Protein AF-A0A383D1W3-F1 (afdb_monomer)

pLDDT: mean 79.3, std 12.88, range [53.94, 94.0]

Foldseek 3Di: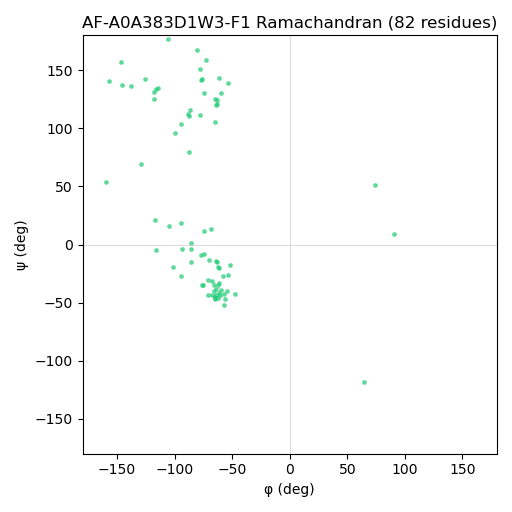
DDDDDPPDPDPDDDDDDPVNVVVVVCVVVCVVCVVVVPPCCVVCVPQADADEDAQCADPVVVVVVVRVSHHDDAFYYPPPVRRD

Sequence (84 aa):
MPPPFWLMTTPYVPPIRRRAFLKTTVAATGAIAFPMVVPRRVFGANERLNIAAIGSGGKGQVDIDGCESQNIVALCDVDPGKAA

Structure (mmCIF, N/CA/C/O backbone):
data_AF-A0A383D1W3-F1
#
_entry.id   AF-A0A383D1W3-F1
#
loop_
_atom_site.group_PDB
_atom_site.id
_atom_site.type_symbol
_atom_site.label_atom_id
_atom_site.label_alt_id
_atom_site.label_comp_id
_atom_site.label_asym_id
_atom_site.label_entity_id
_atom_site.label_seq_id
_atom_site.pdbx_PDB_ins_code
_atom_site.Cartn_x
_atom_site.Cartn_y
_atom_site.Cartn_z
_atom_site.occupancy
_atom_site.B_iso_or_equiv
_atom_site.auth_seq_id
_atom_site.auth_comp_id
_atom_site.auth_asym_id
_atom_site.auth_atom_id
_atom_site.pdbx_PDB_model_num
ATOM 1 N N . MET A 1 1 ? -35.783 16.363 77.204 1.00 55.28 1 MET A N 1
ATOM 2 C CA . MET A 1 1 ? -36.516 16.385 75.919 1.00 55.28 1 MET A CA 1
ATOM 3 C C . MET A 1 1 ? -35.628 15.748 74.855 1.00 55.28 1 MET A C 1
ATOM 5 O O . MET A 1 1 ? -34.559 16.301 74.626 1.00 55.28 1 MET A O 1
ATOM 9 N N . PRO A 1 2 ? -35.975 14.586 74.272 1.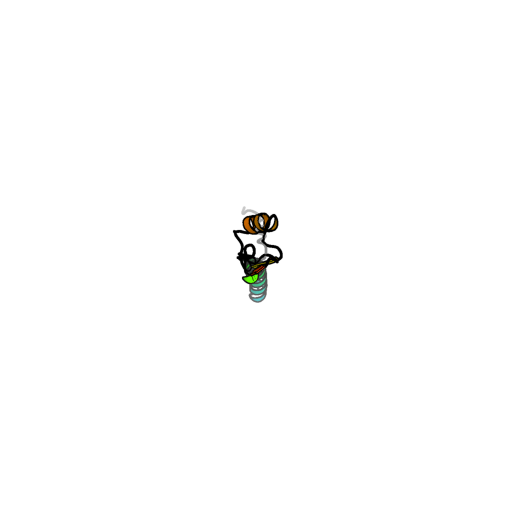00 59.06 2 PRO A N 1
ATOM 10 C CA . PRO A 1 2 ? -35.242 14.044 73.127 1.00 59.06 2 PRO A CA 1
ATOM 11 C C . PRO A 1 2 ? -35.641 14.777 71.823 1.00 59.06 2 PRO A C 1
ATOM 13 O O . PRO A 1 2 ? -36.765 15.278 71.740 1.00 59.06 2 PRO A O 1
ATOM 16 N N . PRO A 1 3 ? -34.744 14.881 70.823 1.00 63.41 3 PRO A N 1
ATOM 17 C CA . PRO A 1 3 ? -35.018 15.562 69.553 1.00 63.41 3 PRO A CA 1
ATOM 18 C C . PRO A 1 3 ? -35.969 14.761 68.628 1.00 63.41 3 PRO A C 1
ATOM 20 O O . PRO A 1 3 ? -36.103 13.547 68.793 1.00 63.41 3 PRO A O 1
ATOM 23 N N . PRO A 1 4 ? -36.643 15.422 67.659 1.00 63.25 4 PRO A N 1
ATOM 24 C CA . PRO A 1 4 ? -37.690 14.823 66.829 1.00 63.25 4 PRO A CA 1
ATOM 25 C C . PRO A 1 4 ? -37.143 13.921 65.705 1.00 63.25 4 PRO A C 1
ATOM 27 O O . PRO A 1 4 ? -36.159 14.228 65.039 1.00 63.25 4 PRO A O 1
ATOM 30 N N . PHE A 1 5 ? -37.848 12.815 65.474 1.00 65.19 5 PHE A N 1
ATOM 31 C CA . PHE A 1 5 ? -37.519 11.631 64.659 1.00 65.19 5 PHE A CA 1
ATOM 32 C C . PHE A 1 5 ? -37.443 11.827 63.116 1.00 65.19 5 PHE A C 1
ATOM 34 O O . PHE A 1 5 ? -37.401 10.858 62.366 1.00 65.19 5 PHE A O 1
ATOM 41 N N . TRP A 1 6 ? -37.402 13.052 62.588 1.00 62.75 6 TRP A N 1
ATOM 42 C CA . TRP A 1 6 ? -37.708 13.316 61.165 1.00 62.75 6 TRP A CA 1
ATOM 43 C C . TRP A 1 6 ? -36.525 13.367 60.173 1.00 62.75 6 TRP A C 1
ATOM 45 O O . TRP A 1 6 ? -36.692 13.878 59.070 1.00 62.75 6 TRP A O 1
ATOM 55 N N . LEU A 1 7 ? -35.341 12.830 60.496 1.00 60.28 7 LEU A N 1
ATOM 56 C CA . LEU A 1 7 ? -34.134 12.978 59.650 1.00 60.28 7 LEU A CA 1
ATOM 57 C C . LEU A 1 7 ? -33.537 11.681 59.068 1.00 60.28 7 LEU A C 1
ATOM 59 O O . LEU A 1 7 ? -32.376 11.677 58.672 1.00 60.28 7 LEU A O 1
ATOM 63 N N . MET A 1 8 ? -34.295 10.585 58.965 1.00 59.59 8 MET A N 1
ATOM 64 C CA . MET A 1 8 ? -33.765 9.330 58.405 1.00 59.59 8 MET A CA 1
ATOM 65 C C . MET A 1 8 ? -34.658 8.746 57.300 1.00 59.59 8 MET A C 1
ATOM 67 O O . MET A 1 8 ? -35.268 7.693 57.461 1.00 59.59 8 MET A O 1
ATOM 71 N N . THR A 1 9 ? -34.725 9.412 56.147 1.00 67.12 9 THR A N 1
ATOM 72 C CA . THR A 1 9 ? -35.188 8.791 54.897 1.00 67.12 9 THR A CA 1
ATOM 73 C C . THR A 1 9 ? -33.999 8.129 54.205 1.00 67.12 9 THR A C 1
ATOM 75 O O . THR A 1 9 ? -33.399 8.680 53.285 1.00 67.12 9 THR A O 1
ATOM 78 N N . THR A 1 10 ? -33.608 6.934 54.649 1.00 70.06 10 THR A N 1
ATOM 79 C CA . THR A 1 10 ? -32.667 6.133 53.859 1.00 70.06 10 THR A CA 1
ATOM 80 C C . THR A 1 10 ? -33.351 5.739 52.545 1.00 70.06 10 THR A C 1
ATOM 82 O O . THR A 1 10 ? -34.453 5.185 52.571 1.00 70.06 10 THR A O 1
ATOM 85 N N . PRO A 1 11 ? -32.758 6.037 51.374 1.00 75.38 11 PRO A N 1
ATOM 86 C CA . PRO A 1 11 ? -33.339 5.611 50.113 1.00 75.38 11 PRO A CA 1
ATOM 87 C C . PRO A 1 11 ? -33.354 4.082 50.073 1.00 75.38 11 PRO A C 1
ATOM 89 O O . PRO A 1 11 ? -32.322 3.428 50.235 1.00 75.38 11 PRO A O 1
ATOM 92 N N . TYR A 1 12 ? -34.536 3.503 49.865 1.00 76.62 12 TYR A N 1
ATOM 93 C CA . TYR A 1 12 ? -34.672 2.078 49.597 1.00 76.62 12 TYR A CA 1
ATOM 94 C C . TYR A 1 12 ? -33.991 1.765 48.260 1.00 76.62 12 TYR A C 1
ATOM 96 O O . TYR A 1 12 ? -34.510 2.095 47.193 1.00 76.62 12 TYR A O 1
ATOM 104 N N . VAL A 1 13 ? -32.814 1.141 48.316 1.00 76.06 13 VAL A N 1
ATOM 105 C CA . VAL A 1 13 ? -32.139 0.608 47.132 1.00 76.06 13 VAL A CA 1
ATOM 106 C C . VAL A 1 13 ? -32.643 -0.819 46.931 1.00 76.06 13 VAL A C 1
ATOM 108 O O . VAL A 1 13 ? -32.361 -1.683 47.766 1.00 76.06 13 VAL A O 1
ATOM 111 N N . PRO A 1 14 ? -33.405 -1.105 45.861 1.00 79.94 14 PRO A N 1
ATOM 112 C CA . PRO A 1 14 ? -33.858 -2.461 45.613 1.00 79.94 14 PRO A CA 1
ATOM 113 C C . PRO A 1 14 ? -32.645 -3.383 45.408 1.00 79.94 14 PRO A C 1
ATOM 115 O O . PRO A 1 14 ? -31.656 -2.977 44.790 1.00 79.94 14 PRO A O 1
ATOM 118 N N . PRO A 1 15 ? -32.706 -4.637 45.884 1.00 83.81 15 PRO A N 1
ATOM 119 C CA . PRO A 1 15 ? -31.612 -5.578 45.711 1.00 83.81 15 PRO A CA 1
ATOM 120 C C . PRO A 1 15 ? -31.333 -5.799 44.221 1.00 83.81 15 PRO A C 1
ATOM 122 O O . PRO A 1 15 ? -32.236 -6.073 43.421 1.00 83.81 15 PRO A O 1
ATOM 125 N N . ILE A 1 16 ? -30.060 -5.691 43.841 1.00 87.38 16 ILE A N 1
ATOM 126 C CA . ILE A 1 16 ? -29.621 -5.908 42.463 1.00 87.38 16 ILE A CA 1
ATOM 127 C C . ILE A 1 16 ? -29.908 -7.362 42.080 1.00 87.38 16 ILE A C 1
ATOM 129 O O . ILE A 1 16 ? -29.404 -8.312 42.682 1.00 87.38 16 ILE A O 1
ATOM 133 N N . ARG A 1 17 ? -30.718 -7.556 41.035 1.00 92.44 17 ARG A N 1
ATOM 134 C CA . ARG A 1 17 ? -31.013 -8.896 40.514 1.00 92.44 17 ARG A CA 1
ATOM 135 C C . ARG A 1 17 ? -29.801 -9.408 39.740 1.00 92.44 17 ARG A C 1
ATOM 137 O O . ARG A 1 17 ? -29.351 -8.745 38.807 1.00 92.44 17 ARG A O 1
ATOM 144 N N . ARG A 1 18 ? -29.349 -10.635 40.029 1.00 90.50 18 ARG A N 1
ATOM 145 C CA . ARG A 1 18 ? -28.209 -11.285 39.338 1.00 90.50 18 ARG A CA 1
ATOM 146 C C . ARG A 1 18 ? -28.300 -11.193 37.807 1.00 90.50 18 ARG A C 1
ATOM 148 O O . ARG A 1 18 ? -27.324 -10.867 37.145 1.00 90.50 18 ARG A O 1
ATOM 155 N N . ARG A 1 19 ? -29.493 -11.415 37.240 1.00 89.50 19 ARG A N 1
ATOM 156 C CA . ARG A 1 19 ? -29.743 -11.326 35.787 1.00 89.50 19 ARG A CA 1
ATOM 157 C C . ARG A 1 19 ? -29.589 -9.908 35.227 1.00 89.50 19 ARG A C 1
ATOM 159 O O . ARG A 1 19 ? -29.171 -9.764 34.087 1.00 89.50 19 ARG A O 1
ATOM 166 N N . ALA A 1 20 ? -29.958 -8.883 35.996 1.00 87.62 20 ALA A N 1
ATOM 167 C CA . ALA A 1 20 ? -29.815 -7.492 35.575 1.00 87.62 20 ALA A CA 1
ATOM 168 C C . ALA A 1 20 ? -28.337 -7.090 35.562 1.00 87.62 20 ALA A C 1
ATOM 1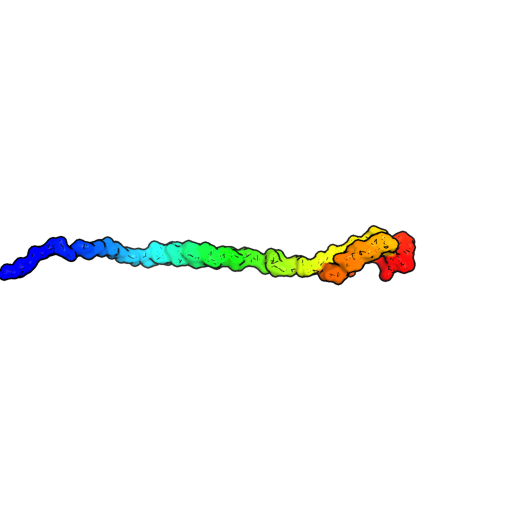70 O O . ALA A 1 20 ? -27.872 -6.543 34.572 1.00 87.62 20 ALA A O 1
ATOM 171 N N . PHE A 1 21 ? -27.590 -7.474 36.602 1.00 89.88 21 PHE A N 1
ATOM 172 C CA . PHE A 1 21 ? -26.145 -7.269 36.666 1.00 89.88 21 PHE A CA 1
ATOM 173 C C . PHE A 1 21 ? -25.421 -7.910 35.475 1.00 89.88 21 PHE A C 1
ATOM 175 O O . PHE A 1 21 ? -24.724 -7.214 34.748 1.00 89.88 21 PHE A O 1
ATOM 182 N N . LEU A 1 22 ? -25.673 -9.198 35.199 1.00 92.44 22 LEU A N 1
ATOM 183 C CA . LEU A 1 22 ? -25.062 -9.899 34.062 1.00 92.44 22 LEU A CA 1
ATOM 184 C C . LEU A 1 22 ? -25.346 -9.215 32.719 1.00 92.44 22 LEU A C 1
ATOM 186 O O . LEU A 1 22 ? -24.439 -9.080 31.904 1.00 92.44 22 LEU A O 1
ATOM 190 N N . LYS A 1 23 ? -26.582 -8.752 32.488 1.00 87.75 23 LYS A N 1
ATOM 191 C CA . LYS A 1 23 ? -26.935 -8.027 31.257 1.00 87.75 23 LYS A CA 1
ATOM 192 C C . LYS A 1 23 ? -26.153 -6.723 31.125 1.00 87.75 23 LYS A C 1
ATOM 194 O O . LYS A 1 23 ? -25.607 -6.456 30.059 1.00 87.75 23 LYS A O 1
ATOM 199 N N . THR A 1 24 ? -26.078 -5.940 32.199 1.00 86.88 24 THR A N 1
ATOM 200 C CA . THR A 1 24 ? -25.345 -4.669 32.209 1.00 86.88 24 THR A CA 1
ATOM 201 C C . THR A 1 24 ? -23.849 -4.888 31.995 1.00 86.88 24 THR A C 1
ATOM 203 O O . THR A 1 24 ? -23.245 -4.188 31.188 1.00 86.88 24 THR A O 1
ATOM 206 N N . THR A 1 25 ? -23.255 -5.888 32.654 1.00 85.50 25 THR A N 1
ATOM 207 C CA . THR A 1 25 ? -21.832 -6.214 32.500 1.00 85.50 25 THR A CA 1
ATOM 208 C C . THR A 1 25 ? -21.518 -6.698 31.089 1.00 85.50 25 THR A C 1
ATOM 210 O O . THR A 1 25 ? -20.590 -6.186 30.480 1.00 85.50 25 THR A O 1
ATOM 213 N N . VAL A 1 26 ? -22.309 -7.616 30.523 1.00 84.75 26 VAL A N 1
ATOM 214 C CA . VAL A 1 26 ? -22.094 -8.106 29.149 1.00 84.75 26 VAL A CA 1
ATOM 215 C C . VAL A 1 26 ? -22.213 -6.974 28.128 1.00 84.75 26 VAL A C 1
ATOM 217 O O . VAL A 1 26 ? -21.383 -6.888 27.229 1.00 84.75 26 VAL A O 1
ATOM 220 N N . ALA A 1 27 ? -23.195 -6.080 28.274 1.00 83.19 27 ALA A N 1
ATOM 221 C CA . ALA A 1 27 ? -23.345 -4.932 27.382 1.00 83.19 27 ALA A CA 1
ATOM 222 C C . ALA A 1 27 ? -22.158 -3.958 27.488 1.00 83.19 27 ALA A C 1
ATOM 224 O O . ALA A 1 27 ? -21.610 -3.543 26.467 1.00 83.19 27 ALA A O 1
ATOM 225 N N . ALA A 1 28 ? -21.722 -3.635 28.709 1.00 81.00 28 ALA A N 1
ATOM 226 C CA . ALA A 1 28 ? -20.585 -2.747 28.944 1.00 81.00 28 ALA A CA 1
ATOM 227 C C . ALA A 1 28 ? -19.266 -3.347 28.428 1.00 81.00 28 ALA A C 1
ATOM 229 O O . ALA A 1 28 ? -18.512 -2.680 27.724 1.00 81.00 28 ALA A O 1
ATOM 230 N N . THR A 1 29 ? -19.005 -4.625 28.716 1.00 78.31 29 THR A N 1
ATOM 231 C CA . THR A 1 29 ? -17.816 -5.333 28.225 1.00 78.31 29 THR A CA 1
ATOM 232 C C . THR A 1 29 ? -17.851 -5.492 26.708 1.00 78.31 29 THR A C 1
ATOM 234 O O . THR A 1 29 ? -16.830 -5.288 26.060 1.00 78.31 29 THR A O 1
ATOM 237 N N . GLY A 1 30 ? -19.015 -5.791 26.126 1.00 76.44 30 GLY A N 1
ATOM 238 C CA . GLY A 1 30 ? -19.195 -5.878 24.679 1.00 76.44 30 GLY A CA 1
ATOM 239 C C . GLY A 1 30 ? -18.887 -4.559 23.971 1.00 76.44 30 GLY A C 1
ATOM 240 O O . GLY A 1 30 ? -18.168 -4.569 22.980 1.00 76.44 30 GLY A O 1
ATOM 241 N N . ALA A 1 31 ? -19.344 -3.424 24.506 1.00 72.31 31 ALA A N 1
ATOM 242 C CA . ALA A 1 31 ? -19.058 -2.103 23.941 1.00 72.31 31 ALA A CA 1
ATOM 243 C C . ALA A 1 31 ? -17.560 -1.746 23.985 1.00 72.31 31 ALA A C 1
ATOM 245 O O . ALA A 1 31 ? -17.036 -1.181 23.028 1.00 72.31 31 ALA A O 1
ATOM 246 N N . ILE A 1 32 ? -16.860 -2.114 25.063 1.00 74.75 32 ILE A N 1
ATOM 247 C CA . ILE A 1 32 ? -15.416 -1.866 25.219 1.00 74.75 32 ILE A CA 1
ATOM 248 C C . ILE A 1 32 ? -14.581 -2.825 24.360 1.00 74.75 32 ILE A C 1
ATOM 250 O O . ILE A 1 32 ? -13.538 -2.440 23.842 1.00 74.75 32 ILE A O 1
ATOM 254 N N . ALA A 1 33 ? -15.026 -4.073 24.198 1.00 68.19 33 ALA A N 1
ATOM 255 C CA . ALA A 1 33 ? -14.318 -5.094 23.429 1.00 68.19 33 ALA A CA 1
ATOM 256 C C . ALA A 1 33 ? -14.639 -5.063 21.924 1.00 68.19 33 ALA A C 1
ATOM 258 O O . ALA A 1 33 ? -13.901 -5.652 21.137 1.00 68.19 33 ALA A O 1
ATOM 259 N N . PHE A 1 34 ? -15.701 -4.371 21.499 1.00 65.81 34 PHE A N 1
ATOM 260 C CA . PHE A 1 34 ? -16.100 -4.269 20.092 1.00 65.81 34 PHE A CA 1
ATOM 261 C C . PHE A 1 34 ? -14.987 -3.764 19.147 1.00 65.81 34 PHE A C 1
ATOM 263 O O . PHE A 1 34 ? -14.823 -4.355 18.080 1.00 65.81 34 PHE A O 1
ATOM 270 N N . PRO A 1 35 ? -14.141 -2.776 19.514 1.00 63.59 35 PRO A N 1
ATOM 271 C CA . PRO A 1 35 ? -12.995 -2.372 18.694 1.00 63.59 35 PRO A CA 1
ATOM 272 C C . PRO A 1 35 ? -11.954 -3.484 18.478 1.00 63.59 35 PRO A C 1
ATOM 274 O O . PRO A 1 35 ? -11.187 -3.421 17.523 1.00 63.59 35 PRO A O 1
ATOM 277 N N . MET A 1 36 ? -11.928 -4.527 19.319 1.00 61.34 36 MET A N 1
ATOM 278 C CA . MET A 1 36 ? -11.058 -5.701 19.138 1.00 61.34 36 MET A CA 1
ATOM 279 C C . MET A 1 36 ? -11.671 -6.781 18.233 1.00 61.34 36 MET A C 1
ATOM 281 O O . MET A 1 36 ? -11.009 -7.763 17.911 1.00 61.34 36 MET A O 1
ATOM 285 N N . VAL A 1 37 ? -12.915 -6.590 17.783 1.00 63.75 37 VAL A N 1
ATOM 286 C CA . VAL A 1 37 ? -13.562 -7.40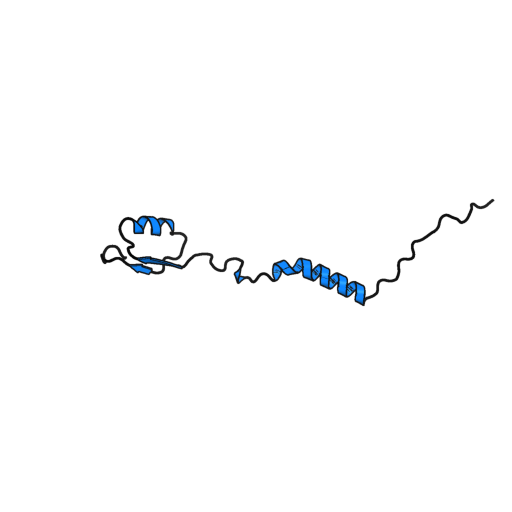5 16.738 1.00 63.75 37 VAL A CA 1
ATOM 287 C C . VAL A 1 37 ? -13.216 -6.874 15.339 1.00 63.75 37 VAL A C 1
ATOM 289 O O . VAL A 1 37 ? -13.646 -7.431 14.330 1.00 63.75 37 VAL A O 1
ATOM 292 N N . VAL A 1 38 ? -12.398 -5.820 15.242 1.00 63.16 38 VAL A N 1
ATOM 293 C CA . VAL A 1 38 ? -11.801 -5.415 13.969 1.00 63.16 38 VAL A CA 1
ATOM 294 C C . VAL A 1 38 ? -10.874 -6.548 13.508 1.00 63.16 38 VAL A C 1
ATOM 296 O O . VAL A 1 38 ? -9.935 -6.905 14.225 1.00 63.16 38 VAL A O 1
ATOM 299 N N . PRO A 1 39 ? -11.112 -7.155 12.331 1.00 64.50 39 PRO A N 1
ATOM 300 C CA . PRO A 1 39 ? -10.246 -8.206 11.821 1.00 64.50 39 PRO A CA 1
ATOM 301 C C . PRO A 1 39 ? -8.794 -7.717 11.787 1.00 64.50 39 PRO A C 1
ATOM 303 O O . PRO A 1 39 ? -8.542 -6.616 11.305 1.00 64.50 39 PRO A O 1
ATOM 306 N N . ARG A 1 40 ? -7.816 -8.557 12.167 1.00 58.12 40 ARG A N 1
ATOM 307 C CA . ARG A 1 40 ? -6.376 -8.281 11.927 1.00 58.12 40 ARG A CA 1
ATOM 308 C C . ARG A 1 40 ? -6.077 -7.938 10.460 1.00 58.12 40 ARG A C 1
ATOM 310 O O . ARG A 1 40 ? -5.065 -7.329 10.173 1.00 58.12 40 ARG A O 1
ATOM 317 N N . ARG A 1 41 ? -6.994 -8.268 9.543 1.00 59.34 41 ARG A N 1
ATOM 318 C CA . ARG A 1 41 ? -6.979 -7.839 8.138 1.00 59.34 41 ARG A CA 1
ATOM 319 C C . ARG A 1 41 ? -7.128 -6.322 7.917 1.00 59.34 41 ARG A C 1
ATOM 321 O O . ARG A 1 41 ? -6.915 -5.865 6.809 1.00 59.34 41 ARG A O 1
ATOM 328 N N . VAL A 1 42 ? -7.528 -5.538 8.913 1.00 58.50 42 VAL A N 1
ATOM 329 C CA . VAL A 1 42 ? -7.632 -4.070 8.792 1.00 58.50 42 VAL A CA 1
ATOM 330 C C . VAL A 1 42 ? -6.357 -3.390 9.302 1.00 58.50 42 VAL A C 1
ATOM 332 O O . VAL A 1 42 ? -5.984 -2.330 8.811 1.00 58.50 42 VAL A O 1
ATOM 335 N N . PHE A 1 43 ? -5.635 -4.030 10.227 1.00 55.16 43 PHE A N 1
ATOM 336 C CA . PHE A 1 43 ? -4.355 -3.549 10.744 1.00 55.16 43 PHE A CA 1
ATOM 337 C C . PHE A 1 43 ? -3.199 -4.285 10.046 1.00 55.16 43 PHE A C 1
ATOM 339 O O . PHE A 1 43 ? -2.846 -5.392 10.438 1.00 55.16 43 PHE A O 1
ATOM 346 N N . GLY A 1 44 ? -2.628 -3.677 9.001 1.00 60.19 44 GLY A N 1
ATOM 347 C CA . GLY A 1 44 ? -1.403 -4.168 8.344 1.00 60.19 44 GLY A CA 1
ATOM 348 C C . GLY A 1 44 ? -1.588 -5.150 7.177 1.00 60.19 44 GLY A C 1
ATOM 349 O O . GLY A 1 44 ? -0.613 -5.687 6.670 1.00 60.19 44 GLY A O 1
ATOM 350 N N . ALA A 1 45 ? -2.800 -5.390 6.671 1.00 53.94 45 ALA A N 1
ATOM 351 C CA . ALA A 1 45 ? -2.998 -6.381 5.599 1.00 53.94 45 ALA A CA 1
ATOM 352 C C . ALA A 1 45 ? -2.535 -5.968 4.189 1.00 53.94 45 ALA A C 1
ATOM 354 O O . ALA A 1 45 ? -2.881 -6.656 3.238 1.00 53.94 45 ALA A O 1
ATOM 355 N N . ASN A 1 46 ? -1.783 -4.875 4.049 1.00 59.03 46 ASN A N 1
ATOM 356 C CA . ASN A 1 46 ? -1.162 -4.403 2.807 1.00 59.03 46 ASN A CA 1
ATOM 357 C C . ASN A 1 46 ? -0.001 -3.449 3.155 1.00 59.03 46 ASN A C 1
ATOM 359 O O . ASN A 1 46 ? 0.008 -2.299 2.728 1.00 59.03 46 ASN A O 1
ATOM 363 N N . GLU A 1 47 ? 0.947 -3.872 3.999 1.00 73.56 47 GLU A N 1
ATOM 364 C CA . GLU A 1 47 ? 2.103 -3.029 4.372 1.00 73.56 47 GLU A CA 1
ATOM 365 C C . GLU A 1 47 ? 2.927 -2.581 3.152 1.00 73.56 47 GLU A C 1
ATOM 367 O O . GLU A 1 47 ? 3.533 -1.511 3.180 1.00 73.56 47 GLU A O 1
ATOM 372 N N . ARG A 1 48 ? 2.901 -3.368 2.066 1.00 82.06 48 ARG A N 1
ATOM 373 C CA . ARG A 1 48 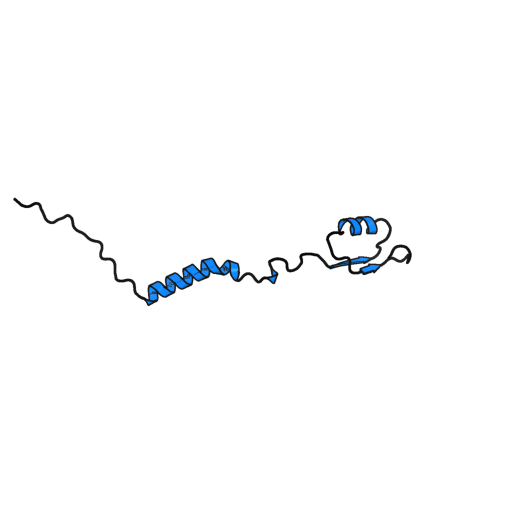? 3.422 -2.999 0.746 1.00 82.06 48 ARG A CA 1
ATOM 374 C C . ARG A 1 48 ? 2.471 -3.455 -0.353 1.00 82.06 48 ARG A C 1
ATOM 376 O O . ARG A 1 48 ? 1.979 -4.582 -0.324 1.00 82.06 48 ARG A O 1
ATOM 383 N N . LEU A 1 49 ? 2.232 -2.584 -1.325 1.00 87.19 49 LEU A N 1
ATOM 384 C CA . LEU A 1 49 ? 1.480 -2.887 -2.536 1.00 87.19 49 LEU A CA 1
ATOM 385 C C . LEU A 1 49 ? 2.345 -3.699 -3.503 1.00 87.19 49 LEU A C 1
ATOM 387 O O . LEU A 1 49 ? 3.536 -3.432 -3.644 1.00 87.19 49 LEU A O 1
ATOM 391 N N . ASN A 1 50 ? 1.730 -4.658 -4.196 1.00 91.31 50 ASN A N 1
ATOM 392 C CA . ASN A 1 50 ? 2.349 -5.340 -5.330 1.00 91.31 50 ASN A CA 1
ATOM 393 C C . ASN A 1 50 ? 2.073 -4.526 -6.599 1.00 91.31 50 ASN A C 1
ATOM 395 O O . ASN A 1 50 ? 0.917 -4.371 -6.991 1.00 91.31 50 ASN A O 1
ATOM 399 N N . ILE A 1 51 ? 3.123 -4.000 -7.222 1.00 91.50 51 ILE A N 1
ATOM 400 C CA . ILE A 1 51 ? 3.047 -3.068 -8.348 1.00 91.50 51 ILE A CA 1
ATOM 401 C C . ILE A 1 51 ? 3.703 -3.703 -9.575 1.00 91.50 51 ILE A C 1
ATOM 403 O O . ILE A 1 51 ? 4.815 -4.223 -9.496 1.00 91.50 51 ILE A O 1
ATOM 407 N N . ALA A 1 52 ? 3.013 -3.652 -10.712 1.00 93.06 52 ALA A N 1
ATOM 408 C CA . ALA A 1 52 ? 3.552 -4.028 -12.014 1.00 93.06 52 ALA A CA 1
ATOM 409 C C . ALA A 1 52 ? 3.610 -2.788 -12.914 1.00 93.06 52 ALA A C 1
ATOM 411 O O . ALA A 1 52 ? 2.634 -2.038 -12.972 1.00 93.06 52 ALA A O 1
ATOM 412 N N . ALA A 1 53 ? 4.725 -2.583 -13.615 1.00 92.19 53 ALA A N 1
ATOM 413 C CA . ALA A 1 53 ? 4.913 -1.444 -14.511 1.00 92.19 53 ALA A CA 1
ATOM 414 C C . ALA A 1 53 ? 5.090 -1.893 -15.969 1.00 92.19 53 ALA A C 1
ATOM 416 O O . ALA A 1 53 ? 5.853 -2.814 -16.260 1.00 92.19 53 ALA A O 1
ATOM 417 N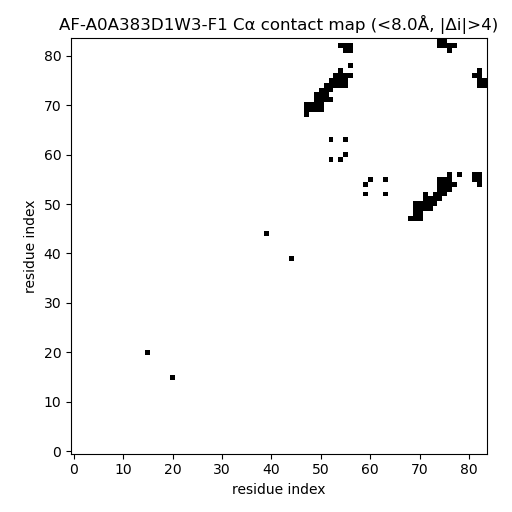 N . ILE A 1 54 ? 4.381 -1.224 -16.884 1.00 92.44 54 ILE A N 1
ATOM 418 C CA . ILE A 1 54 ? 4.446 -1.439 -18.337 1.00 92.44 54 ILE A CA 1
ATOM 419 C C . ILE A 1 54 ? 4.936 -0.140 -18.976 1.00 92.44 54 ILE A C 1
ATOM 421 O O . ILE A 1 54 ? 4.345 0.913 -18.750 1.00 92.44 54 ILE A O 1
ATOM 425 N N . GLY A 1 55 ? 6.003 -0.222 -19.767 1.00 92.12 55 GLY A N 1
ATOM 426 C CA . GLY A 1 55 ? 6.807 0.935 -20.154 1.00 92.12 55 GLY A CA 1
ATOM 427 C C . GLY A 1 55 ? 7.682 1.413 -18.994 1.00 92.12 55 GLY A C 1
ATOM 428 O O . GLY A 1 55 ? 7.617 2.580 -18.614 1.00 92.12 55 GLY A O 1
ATOM 429 N N . SER A 1 56 ? 8.443 0.503 -18.375 1.00 89.00 56 SER A N 1
ATOM 430 C CA . SER A 1 56 ? 9.287 0.808 -17.212 1.00 89.00 56 SER A CA 1
ATOM 431 C C . SER A 1 56 ? 10.503 1.684 -17.527 1.00 89.00 56 SER A C 1
ATOM 433 O O . SER A 1 56 ? 11.123 2.213 -16.608 1.00 89.00 56 SER A O 1
ATOM 435 N N . GLY A 1 57 ? 10.849 1.874 -18.802 1.00 88.44 57 GLY A N 1
ATOM 436 C CA . GLY A 1 57 ? 11.947 2.734 -19.221 1.00 88.44 57 GLY A CA 1
ATOM 437 C C . GLY A 1 57 ? 11.607 4.231 -19.254 1.00 88.44 57 GLY A C 1
ATOM 438 O O . GLY A 1 57 ? 10.455 4.667 -19.224 1.00 88.44 57 GLY A O 1
ATOM 439 N N . GLY A 1 58 ? 12.642 5.068 -19.372 1.00 87.81 58 GLY A N 1
ATOM 440 C CA . GLY A 1 58 ? 12.485 6.511 -19.583 1.00 87.81 58 GLY A CA 1
ATOM 441 C C . GLY A 1 58 ? 11.808 7.212 -18.402 1.00 87.81 58 GLY A C 1
ATOM 442 O O . GLY A 1 58 ? 12.344 7.216 -17.300 1.00 87.81 58 GLY A O 1
ATOM 443 N N . LYS A 1 59 ? 10.640 7.833 -18.623 1.00 89.19 59 LYS A N 1
ATOM 444 C CA . LYS A 1 59 ? 9.904 8.527 -17.548 1.00 89.19 59 LYS A CA 1
ATOM 445 C C . LYS A 1 59 ? 9.286 7.554 -16.537 1.00 89.19 59 LYS A C 1
ATOM 447 O O . LYS A 1 59 ? 9.201 7.919 -15.366 1.00 89.19 59 LYS A O 1
ATOM 452 N N . GLY A 1 60 ? 8.917 6.346 -16.978 1.00 86.81 60 GLY A N 1
ATOM 453 C CA . GLY A 1 60 ? 8.329 5.316 -16.119 1.00 86.81 60 GLY A CA 1
ATOM 454 C C . GLY A 1 60 ? 9.269 4.890 -14.993 1.00 86.81 60 GLY A C 1
ATOM 455 O O . GLY A 1 60 ? 8.812 4.667 -13.878 1.00 86.81 60 GLY A O 1
ATOM 456 N N . GLN A 1 61 ? 10.581 4.902 -15.244 1.00 90.31 61 GLN A N 1
ATOM 457 C CA . GLN A 1 61 ? 11.603 4.606 -14.240 1.00 90.31 61 GLN A CA 1
ATOM 458 C C . GLN A 1 61 ? 11.487 5.524 -13.019 1.00 90.31 61 GLN A C 1
ATOM 460 O O . GLN A 1 61 ? 11.436 5.046 -11.896 1.00 90.31 61 GLN A O 1
ATOM 465 N N . VAL A 1 62 ? 11.335 6.833 -13.235 1.00 91.00 62 VAL A N 1
ATOM 466 C CA . VAL A 1 62 ? 11.211 7.819 -12.146 1.00 91.00 62 VAL A CA 1
ATOM 467 C C . VAL A 1 62 ? 9.968 7.565 -11.286 1.00 91.00 62 VAL A C 1
ATOM 469 O O . VAL A 1 62 ? 9.983 7.802 -10.080 1.00 91.00 62 VAL A O 1
ATOM 472 N N . ASP A 1 63 ? 8.883 7.095 -11.900 1.00 90.19 63 ASP A N 1
ATOM 473 C CA . ASP A 1 63 ? 7.637 6.804 -11.188 1.00 90.19 63 ASP A CA 1
ATOM 474 C C . ASP A 1 63 ? 7.748 5.483 -10.395 1.00 90.19 63 ASP A C 1
ATOM 476 O O . ASP A 1 63 ? 7.222 5.381 -9.285 1.00 90.19 63 ASP A O 1
ATOM 480 N N . ILE A 1 64 ? 8.487 4.499 -10.928 1.00 92.44 64 ILE A N 1
ATOM 481 C CA . ILE A 1 64 ? 8.826 3.241 -10.243 1.00 92.44 64 ILE A CA 1
ATOM 482 C C . ILE A 1 64 ? 9.774 3.497 -9.066 1.00 92.44 64 ILE A C 1
ATOM 484 O O . ILE A 1 64 ? 9.531 2.971 -7.981 1.00 92.44 64 ILE A O 1
ATOM 488 N N . ASP A 1 65 ? 10.790 4.345 -9.242 1.00 92.44 65 ASP A N 1
ATOM 489 C CA . ASP A 1 65 ? 11.729 4.747 -8.186 1.00 92.44 65 ASP A CA 1
ATOM 490 C C . ASP A 1 65 ? 10.983 5.429 -7.027 1.00 92.44 65 ASP A C 1
ATOM 492 O O . ASP A 1 65 ? 11.227 5.144 -5.857 1.00 92.44 65 ASP A O 1
ATOM 496 N N . GLY A 1 66 ? 9.975 6.255 -7.332 1.00 92.19 66 GLY A N 1
ATOM 497 C CA . GLY A 1 66 ? 9.082 6.838 -6.323 1.00 92.19 66 GLY A CA 1
ATOM 498 C C . GLY A 1 66 ? 8.249 5.808 -5.540 1.00 92.19 66 GLY A C 1
ATOM 499 O O . GLY A 1 66 ? 7.705 6.126 -4.481 1.00 92.19 66 GLY A O 1
ATOM 500 N N . CYS A 1 67 ? 8.163 4.571 -6.033 1.00 91.31 67 CYS A N 1
ATOM 501 C CA . CYS A 1 67 ? 7.475 3.446 -5.408 1.00 91.31 67 CYS A CA 1
ATOM 502 C C . CYS A 1 67 ? 8.440 2.424 -4.774 1.00 91.31 67 CYS A C 1
ATOM 504 O O . CYS A 1 67 ? 8.001 1.328 -4.429 1.00 91.31 67 CYS A O 1
ATOM 506 N N . GLU A 1 68 ? 9.718 2.766 -4.556 1.00 88.50 68 GLU A N 1
ATOM 507 C CA . GLU A 1 68 ? 10.756 1.871 -3.999 1.00 88.50 68 GLU A CA 1
ATOM 508 C C . GLU A 1 68 ? 10.382 1.198 -2.662 1.00 88.50 68 GLU A C 1
ATOM 510 O O . GLU A 1 68 ? 10.862 0.117 -2.328 1.00 88.50 68 GLU A O 1
ATOM 515 N N . SER A 1 69 ? 9.494 1.825 -1.885 1.00 90.50 69 SER A N 1
ATOM 516 C CA . SER A 1 69 ? 9.007 1.301 -0.603 1.00 90.50 69 SER A CA 1
ATOM 517 C C . SER A 1 69 ? 8.003 0.150 -0.747 1.00 90.50 69 SER A C 1
ATOM 519 O O . SER A 1 69 ? 7.627 -0.464 0.254 1.00 90.50 69 SER A O 1
ATOM 521 N N . GLN A 1 70 ? 7.556 -0.128 -1.971 1.00 92.12 70 GLN A N 1
ATOM 522 C CA . GLN A 1 70 ? 6.540 -1.114 -2.323 1.00 92.12 70 GLN A CA 1
ATOM 523 C C . GLN A 1 70 ? 7.179 -2.355 -2.966 1.00 92.12 70 GLN A C 1
ATOM 525 O O . GLN A 1 70 ? 8.388 -2.423 -3.174 1.00 92.12 70 GLN A O 1
ATOM 530 N N . ASN A 1 71 ? 6.373 -3.371 -3.272 1.00 92.38 71 ASN A N 1
ATOM 531 C CA . ASN A 1 71 ? 6.852 -4.584 -3.926 1.00 92.38 71 ASN A CA 1
ATOM 532 C C . ASN A 1 71 ? 6.657 -4.467 -5.441 1.00 92.38 71 ASN A C 1
ATOM 534 O O . ASN A 1 71 ? 5.548 -4.647 -5.943 1.00 92.38 71 AS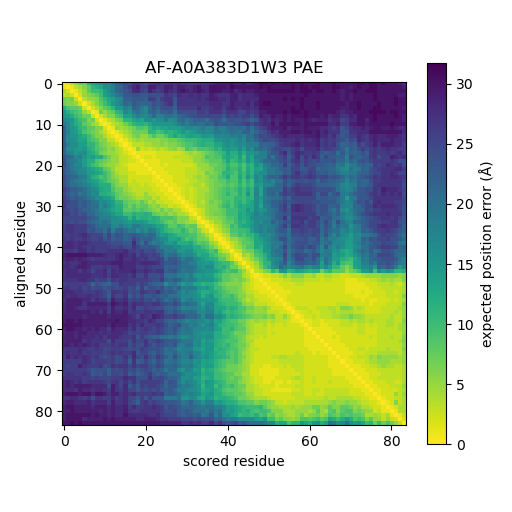N A O 1
ATOM 538 N N . ILE A 1 72 ? 7.729 -4.204 -6.184 1.00 92.56 72 ILE A N 1
ATOM 539 C CA . ILE A 1 72 ? 7.686 -4.249 -7.649 1.00 92.56 72 ILE A CA 1
ATOM 540 C C . ILE A 1 72 ? 7.740 -5.716 -8.092 1.00 92.56 72 ILE A C 1
ATOM 542 O O . ILE A 1 72 ? 8.742 -6.395 -7.886 1.00 92.56 72 ILE A O 1
ATOM 546 N N . VAL A 1 73 ? 6.642 -6.228 -8.652 1.00 94.00 73 VAL A N 1
ATOM 547 C CA . VAL A 1 73 ? 6.478 -7.659 -8.976 1.00 94.00 73 VAL A 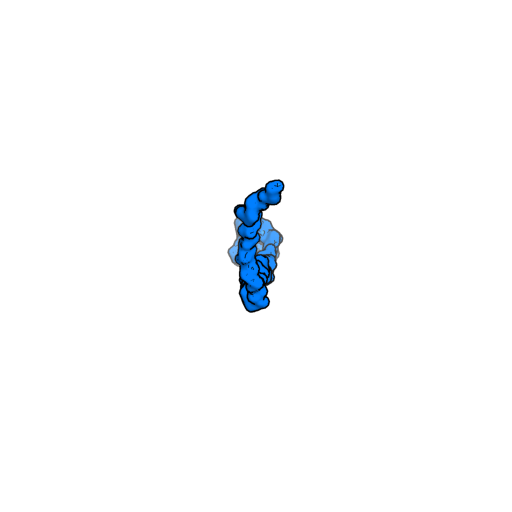CA 1
ATOM 548 C C . VAL A 1 73 ? 6.687 -7.985 -10.451 1.00 94.00 73 VAL A C 1
ATOM 550 O O . VAL A 1 73 ? 6.910 -9.145 -10.789 1.00 94.00 73 VAL A O 1
ATOM 553 N N . ALA A 1 74 ? 6.594 -6.988 -11.332 1.00 92.69 74 ALA A N 1
ATOM 554 C CA . ALA A 1 74 ? 6.836 -7.154 -12.759 1.00 92.69 74 ALA A CA 1
ATOM 555 C C . ALA A 1 74 ? 7.213 -5.821 -13.409 1.00 92.69 74 ALA A C 1
ATOM 557 O O . ALA A 1 74 ? 6.606 -4.788 -13.118 1.00 92.69 74 ALA A O 1
ATOM 558 N N . LEU A 1 75 ? 8.168 -5.881 -14.331 1.00 92.50 75 LEU A N 1
ATOM 559 C CA . LEU A 1 75 ? 8.565 -4.785 -15.203 1.00 92.50 75 LEU A CA 1
ATOM 560 C C . LEU A 1 75 ? 8.481 -5.265 -16.651 1.00 92.50 75 LEU A C 1
ATOM 562 O O . LEU A 1 75 ? 8.746 -6.429 -16.957 1.00 92.50 75 LEU A O 1
ATOM 566 N N . CYS A 1 76 ? 8.050 -4.376 -17.533 1.00 93.19 76 CYS A N 1
ATOM 567 C CA . CYS A 1 76 ? 7.926 -4.641 -18.955 1.00 93.19 76 CYS A CA 1
ATOM 568 C C . CYS A 1 76 ? 8.240 -3.362 -19.723 1.00 93.19 76 CYS A C 1
ATOM 570 O O . CYS A 1 76 ? 7.753 -2.288 -19.373 1.00 93.19 76 CYS A O 1
ATOM 572 N N . ASP A 1 77 ? 9.002 -3.485 -20.801 1.00 91.62 77 ASP A N 1
ATOM 573 C CA . ASP A 1 77 ? 9.247 -2.431 -21.777 1.00 91.62 77 ASP A CA 1
ATOM 574 C C . ASP A 1 77 ? 9.392 -3.077 -23.164 1.00 91.62 77 ASP A C 1
ATOM 576 O O . ASP A 1 77 ? 9.692 -4.268 -23.277 1.00 91.62 77 ASP A O 1
ATOM 580 N N . VAL A 1 78 ? 9.147 -2.303 -24.224 1.00 90.38 78 VAL A N 1
ATOM 581 C CA . VAL A 1 78 ? 9.370 -2.761 -25.603 1.00 90.38 78 VAL A CA 1
ATOM 582 C C . VAL A 1 78 ? 10.862 -2.947 -25.881 1.00 90.38 78 VAL A C 1
ATOM 584 O O . VAL A 1 78 ? 11.238 -3.812 -26.669 1.00 90.38 78 VAL A O 1
ATOM 587 N N . ASP A 1 79 ? 11.703 -2.144 -25.224 1.00 88.81 79 ASP A N 1
ATOM 588 C CA . ASP A 1 79 ? 13.150 -2.288 -25.245 1.00 88.81 79 ASP A CA 1
ATOM 589 C C . ASP A 1 79 ? 13.581 -3.264 -24.133 1.00 88.81 79 ASP A C 1
ATOM 591 O O . ASP A 1 79 ? 13.510 -2.919 -22.948 1.00 88.81 79 ASP A O 1
ATOM 595 N N . PRO A 1 80 ? 14.063 -4.475 -24.470 1.00 80.50 80 PRO A N 1
ATOM 596 C CA . PRO A 1 80 ? 14.465 -5.464 -23.472 1.00 80.50 80 PRO A CA 1
ATOM 597 C C . PRO A 1 80 ? 15.625 -4.985 -22.586 1.00 80.50 80 PRO A C 1
ATOM 599 O O . PRO A 1 80 ? 15.796 -5.509 -21.490 1.00 80.50 80 PRO A O 1
ATOM 602 N N . GLY A 1 81 ? 16.399 -3.978 -23.014 1.00 84.00 81 GLY A N 1
ATOM 603 C CA . GLY A 1 81 ? 17.440 -3.356 -22.193 1.00 84.00 81 GLY A CA 1
ATOM 604 C C . GLY A 1 81 ? 16.915 -2.388 -21.126 1.00 84.00 81 GLY A C 1
ATOM 605 O O . GLY A 1 81 ? 17.699 -1.935 -20.297 1.00 84.00 81 GLY A O 1
ATOM 606 N N . LYS A 1 82 ? 15.618 -2.052 -21.140 1.00 79.81 82 LYS A N 1
ATOM 607 C CA . LYS A 1 82 ? 14.984 -1.090 -20.215 1.00 79.81 82 LYS A CA 1
ATOM 608 C C . LYS A 1 82 ? 13.923 -1.701 -19.295 1.00 79.81 82 LYS A C 1
ATOM 610 O O . LYS A 1 82 ? 13.379 -1.003 -18.441 1.00 79.81 82 LYS A O 1
ATOM 615 N N . ALA A 1 83 ? 13.617 -2.981 -19.484 1.00 70.06 83 ALA A N 1
ATOM 616 C CA . ALA A 1 83 ? 12.627 -3.726 -18.709 1.00 70.06 83 ALA A CA 1
ATOM 617 C C . ALA A 1 83 ? 13.213 -4.494 -17.506 1.00 70.06 83 ALA A C 1
ATOM 619 O O . ALA A 1 83 ? 12.450 -5.140 -16.791 1.00 70.06 83 ALA A O 1
ATOM 620 N N . ALA A 1 84 ? 14.538 -4.476 -17.322 1.00 58.28 84 ALA A N 1
ATOM 621 C CA . ALA A 1 84 ? 15.272 -5.310 -16.367 1.00 58.28 84 ALA A CA 1
ATOM 622 C C . ALA A 1 84 ? 15.828 -4.512 -15.184 1.00 58.28 84 ALA A C 1
ATOM 624 O O . ALA A 1 84 ? 16.333 -3.391 -15.421 1.00 58.28 84 ALA A O 1
#

Solvent-accessible surface area (backbone atoms only — not comparable to full-atom values): 5392 Å² total; per-residue (Å²): 135,84,84,81,90,84,84,75,83,74,79,86,74,77,81,82,50,69,70,59,52,51,52,53,49,52,53,54,51,46,66,69,47,48,76,72,70,57,56,68,70,75,66,68,69,64,82,51,54,82,42,70,43,78,50,28,38,79,73,38,36,61,59,51,60,76,43,66,84,38,40,78,75,45,59,33,35,94,50,74,89,42,28,115

Secondary structure (DSS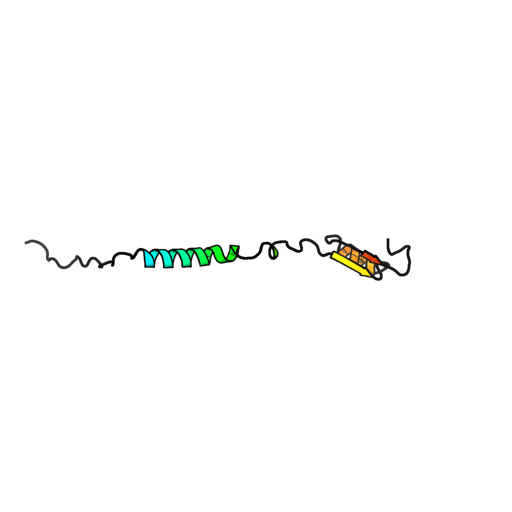P, 8-state):
-PPPS--------PPPPHHHHHHHHHHHHHHHHGGGGS-TTTSSTTSS-EEEEES-STHHHHHHHTTTTSEEEEEE-SSTTT--

Organism: NCBI:txid408172

Radius of gyration: 34.08 Å; Cα contacts (8 Å, |Δi|>4): 53; chains: 1; bounding box: 55×28×102 Å

Mean predicted aligned error: 16.06 Å